Protein AF-A0A957R7S1-F1 (afdb_monomer)

Structure (mmCIF, N/CA/C/O backbone):
data_AF-A0A957R7S1-F1
#
_entry.id   AF-A0A957R7S1-F1
#
loop_
_atom_site.group_PDB
_atom_site.id
_atom_site.type_symbol
_atom_site.label_atom_id
_atom_site.label_alt_id
_atom_site.label_comp_id
_atom_site.label_asym_id
_atom_site.label_entity_id
_atom_site.label_seq_id
_atom_site.pdbx_PDB_ins_code
_atom_site.Cartn_x
_atom_site.Cartn_y
_atom_site.Cartn_z
_atom_site.occupancy
_atom_site.B_iso_or_equiv
_atom_site.auth_seq_id
_atom_site.auth_comp_id
_atom_site.auth_asym_id
_atom_site.auth_atom_id
_atom_site.pdbx_PDB_model_num
ATOM 1 N N . PRO A 1 1 ? -4.351 -18.633 5.844 1.00 66.62 1 PRO A N 1
ATOM 2 C CA . PRO A 1 1 ? -2.984 -18.057 5.778 1.00 66.62 1 PRO A CA 1
ATOM 3 C C . PRO A 1 1 ? -2.853 -17.028 6.904 1.00 66.62 1 PRO A C 1
ATOM 5 O O . PRO A 1 1 ? -3.887 -16.495 7.300 1.00 66.62 1 PRO A O 1
ATOM 8 N N . SER A 1 2 ? -1.654 -16.793 7.442 1.00 81.12 2 SER A N 1
ATOM 9 C CA . SER A 1 2 ? -1.425 -15.632 8.314 1.00 81.12 2 SER A CA 1
ATOM 10 C C . SER A 1 2 ? -1.449 -14.343 7.492 1.00 81.12 2 SER A C 1
ATOM 12 O O . SER A 1 2 ? -1.276 -14.388 6.272 1.00 81.12 2 SER A O 1
ATOM 14 N N . ASP A 1 3 ? -1.621 -13.207 8.161 1.00 82.56 3 ASP A N 1
ATOM 15 C CA . ASP A 1 3 ? -1.604 -11.890 7.519 1.00 82.56 3 ASP A CA 1
ATOM 16 C C . ASP A 1 3 ? -0.259 -11.638 6.815 1.00 82.56 3 ASP A C 1
ATOM 18 O O . ASP A 1 3 ? -0.230 -11.310 5.636 1.00 82.56 3 ASP A O 1
ATOM 22 N N . GLU A 1 4 ? 0.858 -11.979 7.462 1.00 82.38 4 GLU A N 1
ATOM 23 C CA . GLU A 1 4 ? 2.203 -11.903 6.867 1.00 82.38 4 GLU A CA 1
ATOM 24 C C . GLU A 1 4 ? 2.367 -12.782 5.611 1.00 82.38 4 GLU A C 1
ATOM 26 O O . GLU A 1 4 ? 3.054 -12.410 4.658 1.00 82.38 4 GLU A O 1
ATOM 31 N N . ALA A 1 5 ? 1.705 -13.944 5.561 1.00 88.00 5 ALA A N 1
ATOM 32 C CA . ALA A 1 5 ? 1.719 -14.781 4.363 1.00 88.00 5 ALA A CA 1
ATOM 33 C C . ALA A 1 5 ? 0.927 -14.141 3.209 1.00 88.00 5 ALA A C 1
ATOM 35 O O . ALA A 1 5 ? 1.260 -14.359 2.043 1.00 88.00 5 ALA A O 1
ATOM 36 N N . LEU A 1 6 ? -0.113 -13.362 3.518 1.00 93.62 6 LEU A N 1
ATOM 37 C CA . LEU A 1 6 ? -0.864 -12.594 2.527 1.00 93.62 6 LEU A CA 1
ATOM 38 C C . LEU A 1 6 ? -0.066 -11.370 2.054 1.00 93.62 6 LEU A C 1
ATOM 40 O O . LEU A 1 6 ? -0.040 -11.124 0.848 1.00 93.62 6 LEU A O 1
ATOM 44 N N . ASP A 1 7 ? 0.661 -10.693 2.950 1.00 92.81 7 ASP A N 1
ATOM 45 C CA . ASP A 1 7 ? 1.589 -9.607 2.600 1.00 92.81 7 ASP A CA 1
ATOM 46 C C . ASP A 1 7 ? 2.630 -10.083 1.574 1.00 92.81 7 ASP A C 1
ATOM 48 O O . ASP A 1 7 ? 2.781 -9.508 0.490 1.00 92.81 7 ASP A O 1
ATOM 52 N N . ALA A 1 8 ? 3.311 -11.193 1.880 1.00 93.81 8 ALA A N 1
ATOM 53 C CA . ALA A 1 8 ? 4.324 -11.784 1.008 1.00 93.81 8 ALA A CA 1
ATOM 54 C C . ALA A 1 8 ? 3.744 -12.258 -0.338 1.00 93.81 8 ALA A C 1
ATOM 56 O O . ALA A 1 8 ? 4.397 -12.154 -1.383 1.00 93.81 8 ALA A O 1
ATOM 57 N N . ALA A 1 9 ? 2.509 -12.762 -0.336 1.00 97.75 9 ALA A N 1
ATOM 58 C CA . ALA A 1 9 ? 1.826 -13.174 -1.555 1.00 97.75 9 ALA A CA 1
ATOM 59 C C . ALA A 1 9 ? 1.469 -11.972 -2.445 1.00 97.75 9 ALA A C 1
ATOM 61 O O . ALA A 1 9 ? 1.713 -12.032 -3.648 1.00 97.75 9 ALA A O 1
ATOM 62 N N . VAL A 1 10 ? 0.972 -10.861 -1.892 1.00 98.50 10 VAL A N 1
ATOM 63 C CA . VAL A 1 10 ? 0.737 -9.622 -2.660 1.00 98.50 10 VAL A CA 1
ATOM 64 C C . VAL A 1 10 ? 2.047 -9.086 -3.241 1.00 98.50 10 VAL A C 1
ATOM 66 O O . VAL A 1 10 ? 2.094 -8.791 -4.435 1.00 98.50 10 VAL A O 1
ATOM 69 N N . LEU A 1 11 ? 3.124 -9.037 -2.444 1.00 98.31 11 LEU A N 1
ATOM 70 C CA . LEU A 1 11 ? 4.455 -8.630 -2.912 1.00 98.31 11 LEU A CA 1
ATOM 71 C C . LEU A 1 11 ? 4.887 -9.457 -4.138 1.00 98.31 11 LEU A C 1
ATOM 73 O O . LEU A 1 11 ? 5.311 -8.921 -5.165 1.00 98.31 11 LEU A O 1
ATOM 77 N N . THR A 1 12 ? 4.732 -10.778 -4.039 1.00 98.62 12 THR A N 1
ATOM 78 C CA . THR A 1 12 ? 5.060 -11.722 -5.114 1.00 98.62 12 THR A CA 1
ATOM 79 C C . THR A 1 12 ? 4.212 -11.457 -6.355 1.00 98.62 12 THR A C 1
ATOM 81 O O . THR A 1 12 ? 4.755 -11.314 -7.448 1.00 98.62 12 THR A O 1
ATOM 84 N N . ARG A 1 13 ? 2.891 -11.317 -6.201 1.00 98.69 13 ARG A N 1
ATOM 85 C CA . ARG A 1 13 ? 1.965 -11.134 -7.328 1.00 98.69 13 ARG A CA 1
ATOM 86 C C . ARG A 1 13 ? 2.159 -9.795 -8.034 1.00 98.69 13 ARG A C 1
ATOM 88 O O . ARG A 1 13 ? 2.096 -9.757 -9.260 1.00 98.69 13 ARG A O 1
ATOM 95 N N . ILE A 1 14 ? 2.458 -8.716 -7.309 1.00 98.81 14 ILE A N 1
ATOM 96 C CA . ILE A 1 14 ? 2.843 -7.431 -7.915 1.00 98.81 14 ILE A CA 1
ATOM 97 C C . ILE A 1 14 ? 4.111 -7.609 -8.759 1.00 98.81 14 ILE A C 1
ATOM 99 O O . ILE A 1 14 ? 4.142 -7.200 -9.920 1.00 98.81 14 ILE A O 1
ATOM 103 N N . ASN A 1 15 ? 5.137 -8.273 -8.223 1.00 98.81 15 ASN A N 1
ATOM 104 C CA . ASN A 1 15 ? 6.389 -8.492 -8.946 1.00 98.81 15 ASN A CA 1
ATOM 105 C C . ASN A 1 15 ? 6.252 -9.444 -10.146 1.00 98.81 15 ASN A C 1
ATOM 107 O O . ASN A 1 15 ? 6.914 -9.228 -11.159 1.00 98.81 15 ASN A O 1
ATOM 111 N N . GLU A 1 16 ? 5.357 -10.432 -10.099 1.00 98.69 16 GLU A N 1
ATOM 112 C CA . GLU A 1 16 ? 5.000 -11.246 -11.269 1.00 98.69 16 GLU A CA 1
ATOM 113 C C . GLU A 1 16 ? 4.383 -10.392 -12.384 1.00 98.69 16 GLU A C 1
ATOM 115 O O . GLU A 1 16 ? 4.776 -10.513 -13.544 1.00 98.69 16 GLU A O 1
ATOM 120 N N . GLN A 1 17 ? 3.461 -9.482 -12.046 1.00 98.62 17 GLN A N 1
ATOM 121 C CA . GLN A 1 17 ? 2.872 -8.565 -13.030 1.00 98.62 17 GLN A CA 1
ATOM 122 C C . GLN A 1 17 ? 3.922 -7.635 -13.637 1.00 98.62 17 GLN A C 1
ATOM 124 O O . GLN A 1 17 ? 3.914 -7.392 -14.844 1.00 98.62 17 GLN A O 1
ATOM 129 N N . ARG A 1 18 ? 4.869 -7.155 -12.829 1.00 98.69 18 ARG A N 1
ATOM 130 C CA . ARG A 1 18 ? 5.998 -6.353 -13.314 1.00 98.69 18 ARG A CA 1
ATOM 131 C C . ARG A 1 18 ? 6.895 -7.155 -14.257 1.00 98.69 18 ARG A C 1
ATOM 133 O O . ARG A 1 18 ? 7.217 -6.663 -15.337 1.00 98.69 18 ARG A O 1
ATOM 140 N N . ALA A 1 19 ? 7.207 -8.407 -13.924 1.00 98.75 19 ALA A N 1
ATOM 141 C CA . ALA A 1 19 ? 8.002 -9.292 -14.773 1.00 98.75 19 ALA A CA 1
ATOM 142 C C . ALA A 1 19 ? 7.327 -9.584 -16.126 1.00 98.75 19 ALA A C 1
ATOM 144 O O . ALA A 1 19 ? 7.992 -9.536 -17.161 1.00 98.75 19 ALA A O 1
ATOM 145 N N . LEU A 1 20 ? 6.004 -9.798 -16.148 1.00 98.44 20 LEU A N 1
ATOM 146 C CA . LEU A 1 20 ? 5.226 -9.947 -17.389 1.00 98.44 20 LEU A CA 1
ATOM 147 C C . LEU A 1 20 ? 5.309 -8.712 -18.302 1.00 98.44 20 LEU A C 1
ATOM 149 O O . LEU A 1 20 ? 5.138 -8.830 -19.513 1.00 98.44 20 LEU A O 1
ATOM 153 N N . ASN A 1 21 ? 5.606 -7.544 -17.730 1.00 98.31 21 ASN A N 1
ATOM 154 C CA . ASN A 1 21 ? 5.791 -6.279 -18.440 1.00 98.31 21 ASN A CA 1
ATOM 155 C C . ASN A 1 21 ? 7.274 -5.894 -18.608 1.00 98.31 21 ASN A C 1
ATOM 157 O O . ASN A 1 21 ? 7.570 -4.758 -18.970 1.00 98.31 21 ASN A O 1
ATOM 161 N N . MET A 1 22 ? 8.209 -6.823 -18.368 1.00 98.38 22 MET A N 1
ATOM 162 C CA . MET A 1 22 ? 9.661 -6.600 -18.467 1.00 98.38 22 MET A CA 1
ATOM 163 C C . MET A 1 22 ? 10.183 -5.478 -17.551 1.00 98.38 22 MET A C 1
ATOM 165 O O . MET A 1 22 ? 11.173 -4.816 -17.865 1.00 98.38 22 MET A O 1
ATOM 169 N N . LEU A 1 23 ? 9.524 -5.258 -16.413 1.00 98.50 23 LEU A N 1
ATOM 170 C CA . LEU A 1 23 ? 9.922 -4.276 -15.409 1.00 98.50 23 LEU A CA 1
ATOM 171 C C . LEU A 1 23 ? 10.691 -4.944 -14.266 1.00 98.50 23 LEU A C 1
ATOM 173 O O . LEU A 1 23 ? 10.402 -6.079 -13.883 1.00 98.50 23 LEU A O 1
ATOM 177 N N . ALA A 1 24 ? 11.649 -4.215 -13.690 1.00 97.88 24 ALA A N 1
ATOM 178 C CA . ALA A 1 24 ? 12.374 -4.661 -12.503 1.00 97.88 24 ALA A CA 1
ATOM 179 C C . ALA A 1 24 ? 11.413 -4.852 -11.313 1.00 97.88 24 ALA A C 1
ATOM 181 O O . ALA A 1 24 ? 10.485 -4.050 -11.156 1.00 97.88 24 ALA A O 1
ATOM 182 N N . PRO A 1 25 ? 11.614 -5.873 -10.464 1.00 98.31 25 PRO A N 1
ATOM 183 C CA . PRO A 1 25 ? 10.779 -6.070 -9.287 1.00 98.31 25 PRO A CA 1
ATOM 184 C C . PRO A 1 25 ? 10.989 -4.937 -8.278 1.00 98.31 25 PRO A C 1
ATOM 186 O O . PRO A 1 25 ? 12.086 -4.393 -8.170 1.00 98.31 25 PRO A O 1
ATOM 189 N N . TYR A 1 26 ? 9.954 -4.626 -7.507 1.00 98.19 26 TYR A N 1
ATOM 190 C CA . TYR A 1 26 ? 10.103 -3.843 -6.288 1.00 98.19 26 TYR A CA 1
ATOM 191 C C . TYR A 1 26 ? 10.575 -4.769 -5.156 1.00 98.19 26 TYR A C 1
ATOM 193 O O . TYR A 1 26 ? 9.874 -5.741 -4.842 1.00 98.19 26 TYR A O 1
ATOM 201 N N . PRO A 1 27 ? 11.735 -4.521 -4.524 1.00 96.69 27 PRO A N 1
ATOM 202 C CA . PRO A 1 27 ? 12.060 -5.166 -3.267 1.00 96.69 27 PRO A CA 1
ATOM 203 C C . PRO A 1 27 ? 11.113 -4.664 -2.167 1.00 96.69 27 PRO A C 1
ATOM 205 O O . PRO A 1 27 ? 10.595 -3.544 -2.215 1.00 96.69 27 PRO A O 1
ATOM 208 N N . SER A 1 28 ? 10.889 -5.519 -1.170 1.00 93.56 28 SER A N 1
ATOM 209 C CA . SER A 1 28 ? 10.192 -5.115 0.050 1.00 93.56 28 SER A CA 1
ATOM 210 C C . SER A 1 28 ? 11.085 -4.179 0.856 1.00 93.56 28 SER A C 1
ATOM 212 O O . SER A 1 28 ? 12.247 -4.512 1.087 1.00 93.56 28 SER A O 1
ATOM 214 N N . GLN A 1 29 ? 10.528 -3.074 1.346 1.00 94.00 29 GLN A N 1
ATOM 215 C CA . GLN A 1 29 ? 11.236 -2.126 2.200 1.00 94.00 29 GLN A CA 1
ATOM 216 C C . GLN A 1 29 ? 10.550 -1.968 3.559 1.00 94.00 29 GLN A C 1
ATOM 218 O O . GLN A 1 29 ? 9.341 -1.743 3.643 1.00 94.00 29 GLN A O 1
ATOM 223 N N . ALA A 1 30 ? 11.322 -2.082 4.641 1.00 85.75 30 ALA A N 1
ATOM 224 C CA . ALA A 1 30 ? 10.790 -2.202 5.997 1.00 85.75 30 ALA A CA 1
ATOM 225 C C . ALA A 1 30 ? 10.029 -0.948 6.452 1.00 85.75 30 ALA A C 1
ATOM 227 O O . ALA A 1 30 ? 8.947 -1.069 7.027 1.00 85.75 30 ALA A O 1
ATOM 228 N N . GLN A 1 31 ? 10.544 0.250 6.160 1.00 87.06 31 GLN A N 1
ATOM 229 C CA . GLN A 1 31 ? 9.847 1.499 6.482 1.00 87.06 31 GLN A CA 1
ATOM 230 C C . GLN A 1 31 ? 8.525 1.640 5.710 1.00 87.06 31 GLN A C 1
ATOM 232 O O . GLN A 1 31 ? 7.513 2.061 6.269 1.00 87.06 31 GLN A O 1
ATOM 237 N N . LEU A 1 32 ? 8.488 1.221 4.441 1.00 94.88 32 LEU A N 1
ATOM 238 C CA . LEU A 1 32 ? 7.255 1.239 3.649 1.00 94.88 32 LEU A CA 1
ATOM 239 C C . LEU A 1 32 ? 6.216 0.264 4.221 1.00 94.88 32 LEU A C 1
ATOM 241 O O . LEU A 1 32 ? 5.040 0.614 4.320 1.00 94.88 32 LEU A O 1
ATOM 245 N N . VAL A 1 33 ? 6.643 -0.923 4.675 1.00 90.75 33 VAL A N 1
ATOM 246 C CA . VAL A 1 33 ? 5.768 -1.883 5.374 1.00 90.75 33 VAL A CA 1
ATOM 247 C C . VAL A 1 33 ? 5.198 -1.267 6.654 1.00 90.75 33 VAL A C 1
ATOM 249 O O . VAL A 1 33 ? 4.008 -1.418 6.920 1.00 90.75 33 VAL A O 1
ATOM 252 N N . GLN A 1 34 ? 6.002 -0.537 7.432 1.00 86.38 34 GLN A N 1
ATOM 253 C CA . GLN A 1 34 ? 5.515 0.164 8.627 1.00 86.38 34 GLN A CA 1
ATOM 254 C C . GLN A 1 34 ? 4.445 1.210 8.282 1.00 86.38 34 GLN A C 1
ATOM 256 O O . GLN A 1 34 ? 3.389 1.229 8.915 1.00 86.38 34 GLN A O 1
ATOM 261 N N . ALA A 1 35 ? 4.666 2.015 7.239 1.00 91.62 35 ALA A N 1
ATOM 262 C CA . ALA A 1 35 ? 3.685 2.989 6.763 1.00 91.62 35 ALA A CA 1
ATOM 263 C C . ALA A 1 35 ? 2.380 2.322 6.281 1.00 91.62 35 ALA A C 1
ATOM 265 O O . ALA A 1 35 ? 1.287 2.787 6.611 1.00 91.62 35 ALA A O 1
ATOM 266 N N . ALA A 1 36 ? 2.482 1.204 5.552 1.00 97.38 36 ALA A N 1
ATOM 267 C CA . ALA A 1 36 ? 1.326 0.435 5.095 1.00 97.38 36 ALA A CA 1
ATOM 268 C C . ALA A 1 36 ? 0.537 -0.162 6.273 1.00 97.38 36 ALA A C 1
ATOM 270 O O . ALA A 1 36 ? -0.691 -0.067 6.303 1.00 97.38 36 ALA A O 1
ATOM 271 N N . ARG A 1 37 ? 1.237 -0.718 7.274 1.00 95.38 37 ARG A N 1
ATOM 272 C CA . ARG A 1 37 ? 0.631 -1.271 8.497 1.00 95.38 37 ARG A CA 1
ATOM 273 C C . ARG A 1 37 ? -0.095 -0.201 9.301 1.00 95.38 37 ARG A C 1
ATOM 275 O O . ARG A 1 37 ? -1.239 -0.416 9.685 1.00 95.38 37 ARG A O 1
ATOM 282 N N . ARG A 1 38 ? 0.527 0.964 9.506 1.00 93.81 38 ARG A N 1
ATOM 283 C CA . ARG A 1 38 ? -0.122 2.112 10.162 1.00 93.81 38 ARG A CA 1
ATOM 284 C C . ARG A 1 38 ? -1.464 2.421 9.500 1.00 93.81 38 ARG A C 1
ATOM 286 O O . ARG A 1 38 ? -2.458 2.575 10.196 1.00 93.81 38 ARG A O 1
ATOM 293 N N . HIS A 1 39 ? -1.503 2.458 8.168 1.00 97.62 39 HIS A N 1
ATOM 294 C CA . HIS A 1 39 ? -2.724 2.803 7.439 1.00 97.62 39 HIS A CA 1
ATOM 295 C C . HIS A 1 39 ? -3.781 1.697 7.427 1.00 97.62 39 HIS A C 1
ATOM 297 O O . HIS A 1 39 ? -4.967 1.977 7.551 1.00 97.62 39 HIS A O 1
ATOM 303 N N . VAL A 1 40 ? -3.375 0.430 7.294 1.00 95.69 40 VAL A N 1
ATOM 304 C CA . VAL A 1 40 ? -4.335 -0.684 7.292 1.00 95.69 40 VAL A CA 1
ATOM 305 C C . VAL A 1 40 ? -5.039 -0.815 8.651 1.00 95.69 40 VAL A C 1
ATOM 307 O O . VAL A 1 40 ? -6.240 -1.075 8.693 1.00 95.69 40 VAL A O 1
ATOM 310 N N . HIS A 1 41 ? -4.312 -0.570 9.749 1.00 94.94 41 HIS A N 1
ATOM 311 C CA . HIS A 1 41 ? -4.881 -0.503 11.095 1.00 94.94 41 HIS A CA 1
ATOM 312 C C . HIS A 1 41 ? -5.794 0.710 11.263 1.00 94.94 41 HIS A C 1
ATOM 314 O O . HIS A 1 41 ? -6.910 0.547 11.738 1.00 94.94 41 HIS A O 1
ATOM 320 N N . ASP A 1 42 ? -5.370 1.893 10.811 1.00 93.75 42 ASP A N 1
ATOM 321 C CA . ASP A 1 42 ? -6.188 3.109 10.867 1.00 93.75 42 ASP A CA 1
ATOM 322 C C . ASP A 1 42 ? -7.538 2.939 10.149 1.00 93.75 42 ASP A C 1
ATOM 324 O O . ASP A 1 42 ? -8.591 3.231 10.717 1.00 93.75 42 ASP A O 1
ATOM 328 N N . MET A 1 43 ? -7.525 2.385 8.933 1.00 97.62 43 MET A N 1
ATOM 329 C CA . MET A 1 43 ? -8.745 2.094 8.174 1.00 97.62 43 MET A CA 1
ATOM 330 C C . MET A 1 43 ? -9.661 1.092 8.889 1.00 97.62 43 MET A C 1
ATOM 332 O O . MET A 1 43 ? -10.883 1.258 8.879 1.00 97.62 43 MET A O 1
ATOM 336 N N . ALA A 1 44 ? -9.092 0.057 9.510 1.00 94.56 44 ALA A N 1
ATOM 337 C CA . ALA A 1 44 ? -9.860 -0.966 10.211 1.00 94.56 44 ALA A CA 1
ATOM 338 C C . ALA A 1 44 ? -10.436 -0.479 11.547 1.00 94.56 44 ALA A C 1
ATOM 340 O O . ALA A 1 44 ? -11.600 -0.752 11.837 1.00 94.56 44 ALA A O 1
ATOM 341 N N . ASP A 1 45 ? -9.650 0.256 12.335 1.00 92.44 45 ASP A N 1
ATOM 342 C CA . ASP A 1 45 ? -10.044 0.759 13.654 1.00 92.44 45 ASP A CA 1
ATOM 343 C C . ASP A 1 45 ? -11.113 1.858 13.548 1.00 92.44 45 ASP A C 1
ATOM 345 O O . ASP A 1 45 ? -11.970 1.978 14.424 1.00 92.44 45 ASP A O 1
ATOM 349 N N . ASN A 1 46 ? -11.098 2.629 12.455 1.00 93.81 46 ASN A N 1
ATOM 350 C CA . ASN A 1 46 ? -12.075 3.687 12.193 1.00 93.81 46 ASN A CA 1
ATOM 351 C C . ASN A 1 46 ? -13.224 3.260 11.260 1.00 93.81 46 ASN A C 1
ATOM 353 O O . ASN A 1 46 ? -14.109 4.068 10.989 1.00 93.81 46 ASN A O 1
ATOM 357 N N . ASP A 1 47 ? -13.221 2.016 10.771 1.00 96.00 47 ASP A N 1
ATOM 358 C CA . ASP A 1 47 ? -14.191 1.474 9.808 1.00 96.00 47 ASP A CA 1
ATOM 359 C C . ASP A 1 47 ? -14.379 2.350 8.549 1.00 96.00 47 ASP A C 1
ATOM 361 O O . ASP A 1 47 ? -15.491 2.697 8.146 1.00 96.00 47 ASP A O 1
ATOM 365 N N . VAL A 1 48 ? -13.265 2.727 7.912 1.00 96.25 48 VAL A N 1
ATOM 366 C CA . VAL A 1 48 ? -13.237 3.580 6.711 1.00 96.25 48 VAL A CA 1
ATOM 367 C C . VAL A 1 48 ? -12.408 2.966 5.582 1.00 96.25 48 VAL A C 1
ATOM 369 O O . VAL A 1 48 ? -11.494 2.183 5.815 1.00 96.25 48 VAL A O 1
ATOM 372 N N . PHE A 1 49 ? -12.689 3.366 4.339 1.00 97.56 49 PHE A N 1
ATOM 373 C CA . PHE A 1 49 ? -11.877 3.036 3.163 1.00 97.56 49 PHE A CA 1
ATOM 374 C C . PHE A 1 49 ? -11.462 4.324 2.438 1.00 97.56 49 PHE A C 1
ATOM 376 O O . PHE A 1 49 ? -12.248 4.916 1.696 1.00 97.56 49 PHE A O 1
ATOM 383 N N . THR A 1 50 ? -10.244 4.799 2.704 1.00 98.00 50 THR A N 1
ATOM 384 C CA . THR A 1 50 ? -9.728 6.090 2.216 1.00 98.00 50 THR A CA 1
ATOM 385 C C . THR A 1 50 ? -8.198 6.113 2.224 1.00 98.00 50 THR A C 1
ATOM 387 O O . THR A 1 50 ? -7.566 5.420 3.014 1.00 98.00 50 THR A O 1
ATOM 390 N N . HIS A 1 51 ? -7.585 6.920 1.355 1.00 98.19 51 HIS A N 1
ATOM 391 C CA . HIS A 1 51 ? -6.133 7.159 1.350 1.00 98.19 51 HIS A CA 1
ATOM 392 C C . HIS A 1 51 ? -5.668 8.111 2.467 1.00 98.19 51 HIS A C 1
ATOM 394 O O . HIS A 1 51 ? -4.498 8.108 2.864 1.00 98.19 51 HIS A O 1
ATOM 400 N N . THR A 1 52 ? -6.579 8.947 2.967 1.00 98.19 52 THR A N 1
ATOM 401 C CA . THR A 1 52 ? -6.316 9.894 4.056 1.00 98.19 52 THR A CA 1
ATOM 402 C C . THR A 1 52 ? -6.562 9.206 5.391 1.00 98.19 52 THR A C 1
ATOM 404 O O . THR A 1 52 ? -7.655 8.685 5.595 1.00 98.19 52 THR A O 1
ATOM 407 N N . GLY A 1 53 ? -5.569 9.210 6.281 1.00 93.75 53 GLY A N 1
ATOM 408 C CA . GLY A 1 53 ? -5.720 8.650 7.624 1.00 93.75 53 GLY A CA 1
ATOM 409 C C . GLY A 1 53 ? -6.738 9.429 8.458 1.00 93.75 53 GLY A C 1
ATOM 410 O O . GLY A 1 53 ? -7.039 10.589 8.153 1.00 93.75 53 GLY A O 1
ATOM 411 N N . SER A 1 54 ? -7.259 8.829 9.528 1.00 92.00 54 SER A N 1
ATOM 412 C CA . SER A 1 54 ? -8.242 9.477 10.410 1.00 92.00 54 SER A CA 1
ATOM 413 C C . SER A 1 54 ? -7.693 10.729 11.109 1.00 92.00 54 SER A C 1
ATOM 415 O O . SER A 1 54 ? -8.453 11.590 11.546 1.00 92.00 54 SER A O 1
ATOM 417 N N . ASP A 1 55 ? -6.368 10.839 11.198 1.00 88.12 55 ASP A N 1
ATOM 418 C CA . ASP A 1 55 ? -5.605 11.993 11.682 1.00 88.12 55 ASP A CA 1
ATOM 419 C C . ASP A 1 55 ? -5.306 13.047 10.595 1.00 88.12 55 ASP A C 1
ATOM 421 O O . ASP A 1 55 ? -4.640 14.047 10.860 1.00 88.12 55 ASP A O 1
ATOM 425 N N . GLY A 1 56 ? -5.785 12.840 9.365 1.00 94.12 56 GLY A N 1
ATOM 426 C CA . GLY A 1 56 ? -5.513 13.696 8.210 1.00 94.12 56 GLY A CA 1
ATOM 427 C C . GLY A 1 56 ? -4.207 13.379 7.476 1.00 94.12 56 GLY A C 1
ATOM 428 O O . GLY A 1 56 ? -3.888 14.066 6.503 1.00 94.12 56 GLY A O 1
ATOM 429 N N . SER A 1 57 ? -3.457 12.354 7.897 1.00 90.06 57 SER A N 1
ATOM 430 C CA . SER A 1 57 ? -2.193 11.974 7.259 1.00 90.06 57 SER A CA 1
ATOM 431 C C . SER A 1 57 ? -2.382 11.492 5.817 1.00 90.06 57 SER A C 1
ATOM 433 O O . SER A 1 57 ? -3.320 10.772 5.466 1.00 90.06 57 SER A O 1
ATOM 435 N N . THR A 1 58 ? -1.441 11.865 4.960 1.00 96.94 58 THR A N 1
ATOM 436 C CA . THR A 1 58 ? -1.266 11.334 3.603 1.00 96.94 58 THR A CA 1
ATOM 437 C C . THR A 1 58 ? -0.305 10.144 3.611 1.00 96.94 58 THR A C 1
ATOM 439 O O . THR A 1 58 ? 0.497 9.993 4.533 1.00 96.94 58 THR A O 1
ATOM 442 N N . ALA A 1 59 ? -0.307 9.330 2.551 1.00 96.31 59 ALA A N 1
ATOM 443 C CA . ALA A 1 59 ? 0.664 8.241 2.398 1.00 96.31 59 ALA A CA 1
ATOM 444 C C . ALA A 1 59 ? 2.122 8.732 2.489 1.00 96.31 59 ALA A C 1
ATOM 446 O O . ALA A 1 59 ? 2.940 8.109 3.158 1.00 96.31 59 ALA A O 1
ATOM 447 N N . ALA A 1 60 ? 2.434 9.885 1.885 1.00 93.75 60 ALA A N 1
ATOM 448 C CA . ALA A 1 60 ? 3.764 10.488 1.950 1.00 93.75 60 ALA A CA 1
ATOM 449 C C . ALA A 1 60 ? 4.173 10.854 3.386 1.00 93.75 60 ALA A C 1
ATOM 451 O O . ALA A 1 60 ? 5.306 10.593 3.779 1.00 93.75 60 ALA A O 1
ATOM 452 N N . GLN A 1 61 ? 3.248 11.406 4.181 1.00 87.56 61 GLN A N 1
ATOM 453 C CA . GLN A 1 61 ? 3.498 11.691 5.597 1.00 87.56 61 GLN A CA 1
ATOM 454 C C . GLN A 1 61 ? 3.730 10.403 6.383 1.00 87.56 61 GLN A C 1
ATOM 456 O O . GLN A 1 61 ? 4.725 10.316 7.088 1.00 87.56 61 GLN A O 1
ATOM 461 N N . ARG A 1 62 ? 2.904 9.365 6.191 1.00 94.75 62 ARG A N 1
ATOM 462 C CA . ARG A 1 62 ? 3.102 8.066 6.860 1.00 94.75 62 ARG A CA 1
ATOM 463 C C . ARG A 1 62 ? 4.435 7.404 6.495 1.00 94.75 62 ARG A C 1
ATOM 465 O O . ARG A 1 62 ? 5.053 6.776 7.346 1.00 94.75 62 ARG A O 1
ATOM 472 N N . ILE A 1 63 ? 4.885 7.543 5.247 1.00 91.94 63 ILE A N 1
ATOM 473 C CA . ILE A 1 63 ? 6.197 7.060 4.785 1.00 91.94 63 ILE A CA 1
ATOM 474 C C . ILE A 1 63 ? 7.336 7.852 5.446 1.00 91.94 63 ILE A C 1
ATOM 476 O O . ILE A 1 63 ? 8.287 7.248 5.938 1.00 91.94 63 ILE A O 1
ATOM 480 N N . ALA A 1 64 ? 7.225 9.180 5.519 1.00 84.69 64 ALA A N 1
ATOM 481 C CA . ALA A 1 64 ? 8.211 10.024 6.194 1.00 84.69 64 ALA A CA 1
ATOM 482 C C . ALA A 1 64 ? 8.264 9.760 7.711 1.00 84.69 64 ALA A C 1
ATOM 484 O O . ALA A 1 64 ? 9.347 9.663 8.278 1.00 84.69 64 ALA A O 1
ATOM 485 N N . GLU A 1 65 ? 7.111 9.570 8.357 1.00 81.44 65 GLU A N 1
ATOM 486 C CA . GLU A 1 65 ? 6.987 9.187 9.773 1.00 81.44 65 GLU A CA 1
ATOM 487 C C . GLU A 1 65 ? 7.592 7.809 10.063 1.00 81.44 65 GLU A C 1
ATOM 489 O O . GLU A 1 65 ? 8.075 7.568 11.165 1.00 81.44 65 GLU A O 1
ATOM 494 N N . ALA A 1 66 ? 7.608 6.915 9.070 1.00 80.56 66 ALA A N 1
ATOM 495 C CA . ALA A 1 66 ? 8.328 5.647 9.132 1.00 80.56 66 ALA A CA 1
ATOM 496 C C . ALA A 1 66 ? 9.838 5.801 8.873 1.00 80.56 66 ALA A C 1
ATOM 498 O O . ALA A 1 66 ? 10.536 4.801 8.719 1.00 80.56 66 ALA A O 1
ATOM 499 N N . CYS A 1 67 ? 10.351 7.033 8.841 1.00 82.69 67 CYS A N 1
ATOM 500 C CA . CYS A 1 67 ? 11.770 7.353 8.717 1.00 82.69 67 CYS A CA 1
ATOM 501 C C . CYS A 1 67 ? 12.333 6.955 7.338 1.00 82.69 67 CYS A C 1
ATOM 503 O O . CYS A 1 67 ? 13.451 6.449 7.220 1.00 82.69 67 CYS A O 1
ATOM 505 N N . TYR A 1 68 ? 11.531 7.166 6.283 1.00 80.31 68 TYR A N 1
ATOM 506 C CA . TYR A 1 68 ? 11.912 6.949 4.887 1.00 80.31 68 TYR A CA 1
ATOM 507 C C . TYR A 1 68 ? 11.841 8.248 4.077 1.00 80.31 68 TYR A C 1
ATOM 509 O O . TYR A 1 68 ? 10.778 8.850 3.915 1.00 80.31 68 TYR A O 1
ATOM 517 N N . GLU A 1 69 ? 12.976 8.648 3.505 1.00 86.12 69 GLU A N 1
AT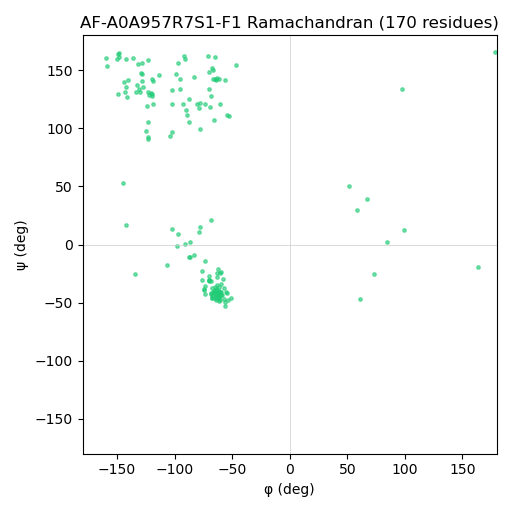OM 518 C CA . GLU A 1 69 ? 13.066 9.811 2.623 1.00 86.12 69 GLU A CA 1
ATOM 519 C C . GLU A 1 69 ? 12.773 9.434 1.169 1.00 86.12 69 GLU A C 1
ATOM 521 O O . GLU A 1 69 ? 13.598 8.852 0.459 1.00 86.12 69 GLU A O 1
ATOM 526 N N . ALA A 1 70 ? 11.585 9.807 0.703 1.00 89.31 70 ALA A N 1
ATOM 527 C CA . ALA A 1 70 ? 11.136 9.528 -0.651 1.00 89.31 70 ALA A CA 1
ATOM 528 C C . ALA A 1 70 ? 11.241 10.761 -1.560 1.00 89.31 70 ALA A C 1
ATOM 530 O O . ALA A 1 70 ? 10.734 11.829 -1.226 1.00 89.31 70 ALA A O 1
ATOM 531 N N . ALA A 1 71 ? 11.799 10.595 -2.761 1.00 92.81 71 ALA A N 1
ATOM 532 C CA . ALA A 1 71 ? 11.606 11.550 -3.856 1.00 92.81 71 ALA A CA 1
ATOM 533 C C . ALA A 1 71 ? 10.196 11.441 -4.451 1.00 92.81 71 ALA A C 1
ATOM 535 O O . ALA A 1 71 ? 9.611 12.441 -4.858 1.00 92.81 71 ALA A O 1
ATOM 536 N N . TRP A 1 72 ? 9.659 10.222 -4.509 1.00 94.50 72 TRP A N 1
ATOM 537 C CA . TRP A 1 72 ? 8.320 9.942 -5.016 1.00 94.50 72 TRP A CA 1
ATOM 538 C C . TRP A 1 72 ? 7.661 8.883 -4.153 1.00 94.50 72 TRP A C 1
ATOM 540 O O . TRP A 1 72 ? 8.319 7.928 -3.748 1.00 94.50 72 TRP A O 1
ATOM 550 N N . THR A 1 73 ? 6.362 9.031 -3.912 1.00 97.06 73 THR A N 1
ATOM 551 C CA . THR A 1 73 ? 5.554 8.032 -3.211 1.00 97.06 73 THR A CA 1
ATOM 552 C C . THR A 1 73 ? 4.271 7.754 -3.975 1.00 97.06 73 THR A C 1
ATOM 554 O O . THR A 1 73 ? 3.790 8.585 -4.749 1.00 97.06 73 THR A O 1
ATOM 557 N N . SER A 1 74 ? 3.715 6.568 -3.768 1.00 98.38 74 SER A N 1
ATOM 558 C CA . SER A 1 74 ? 2.365 6.224 -4.194 1.00 98.38 74 SER A CA 1
ATOM 559 C C . SER A 1 74 ? 1.757 5.229 -3.216 1.00 98.38 74 SER A C 1
ATOM 561 O O . SER A 1 74 ? 2.462 4.616 -2.414 1.00 98.38 74 SER A O 1
ATOM 563 N N . GLU A 1 75 ? 0.445 5.065 -3.281 1.00 98.75 75 GLU A N 1
ATOM 564 C CA . GLU A 1 75 ? -0.284 4.105 -2.469 1.00 98.75 75 GLU A CA 1
ATOM 565 C C . GLU A 1 75 ? -1.424 3.513 -3.290 1.00 98.75 75 GLU A C 1
ATOM 567 O O . GLU A 1 75 ? -2.111 4.228 -4.021 1.00 98.75 75 GLU A O 1
ATOM 572 N N . ILE A 1 76 ? -1.640 2.210 -3.143 1.00 98.81 76 ILE A N 1
ATOM 573 C CA . ILE A 1 76 ? -2.909 1.576 -3.499 1.00 98.81 76 ILE A CA 1
ATOM 574 C C . ILE A 1 76 ? -3.489 0.948 -2.239 1.00 98.81 76 ILE A C 1
ATOM 576 O O . ILE A 1 76 ? -2.764 0.392 -1.412 1.00 98.81 76 ILE A O 1
ATOM 580 N N . ILE A 1 77 ? -4.806 1.032 -2.106 1.00 98.69 77 ILE A N 1
ATOM 581 C CA . ILE A 1 77 ? -5.551 0.395 -1.024 1.00 98.69 77 ILE A CA 1
ATOM 582 C C . ILE A 1 77 ? -6.608 -0.533 -1.612 1.00 98.69 77 ILE A C 1
ATOM 584 O O . ILE A 1 77 ? -7.002 -0.407 -2.774 1.00 98.69 77 ILE A O 1
ATOM 588 N N . GLY A 1 78 ? -7.056 -1.493 -0.820 1.00 97.81 78 GLY A N 1
ATOM 589 C CA . GLY A 1 78 ? -8.090 -2.441 -1.203 1.00 97.81 78 GLY A CA 1
ATOM 590 C C . GLY A 1 78 ? -8.897 -2.889 0.003 1.00 97.81 78 GLY A C 1
ATOM 591 O O . GLY A 1 78 ? -8.441 -2.781 1.142 1.00 97.81 78 GLY A O 1
ATOM 592 N N . TRP A 1 79 ? -10.101 -3.398 -0.246 1.00 96.06 79 TRP A N 1
ATOM 593 C CA . TRP A 1 79 ? -10.994 -3.855 0.811 1.00 96.06 79 TRP A CA 1
ATOM 594 C C . TRP A 1 79 ? -11.872 -5.029 0.376 1.00 96.06 79 TRP A C 1
ATOM 596 O O . TRP A 1 79 ? -12.045 -5.266 -0.818 1.00 96.06 79 TRP A O 1
ATOM 606 N N . GLY A 1 80 ? -12.436 -5.770 1.333 1.00 95.19 80 GLY A N 1
ATOM 607 C CA . GLY A 1 80 ? -13.497 -6.766 1.112 1.00 95.19 80 GLY A CA 1
ATOM 608 C C . GLY A 1 80 ? -13.072 -8.074 0.445 1.00 95.19 80 GLY A C 1
ATOM 609 O O . GLY A 1 80 ? -13.704 -9.107 0.664 1.00 95.19 80 GLY A O 1
ATOM 610 N N . PHE A 1 81 ? -11.991 -8.074 -0.334 1.00 95.88 81 PHE A N 1
ATOM 611 C CA . PHE A 1 81 ? -11.499 -9.268 -1.009 1.00 95.88 81 PHE A CA 1
ATOM 612 C C . PHE A 1 81 ? -10.743 -10.183 -0.031 1.00 95.88 81 PHE A C 1
ATOM 614 O O . PHE A 1 81 ? -9.745 -9.752 0.547 1.00 95.88 81 PHE A O 1
ATOM 621 N N . PRO A 1 82 ? -11.170 -11.451 0.145 1.00 92.38 82 PRO A N 1
ATOM 622 C CA . PRO A 1 82 ? -10.562 -12.373 1.107 1.00 92.38 82 PRO A CA 1
ATOM 623 C C . PRO A 1 82 ? -9.306 -13.076 0.575 1.00 92.38 82 PRO A C 1
ATOM 625 O O . PRO A 1 82 ? -8.641 -13.798 1.318 1.00 92.38 82 PRO A O 1
ATOM 628 N N . THR A 1 83 ? -9.001 -12.931 -0.718 1.00 96.38 83 THR A N 1
ATOM 629 C CA . THR A 1 83 ? -7.868 -13.595 -1.370 1.00 96.38 83 THR A CA 1
ATOM 630 C C . THR A 1 83 ? -7.021 -12.603 -2.149 1.00 96.38 83 THR A C 1
ATOM 632 O O . THR A 1 83 ? -7.531 -11.648 -2.738 1.00 96.38 83 THR A O 1
ATOM 635 N N . VAL A 1 84 ? -5.716 -12.883 -2.205 1.00 97.50 84 VAL A N 1
ATOM 636 C CA . VAL A 1 84 ? -4.755 -12.086 -2.976 1.00 97.50 84 VAL A CA 1
ATOM 637 C C . VAL A 1 84 ? -5.119 -12.062 -4.456 1.00 97.50 84 VAL A C 1
ATOM 639 O O . VAL A 1 84 ? -5.059 -11.005 -5.064 1.00 97.50 84 VAL A O 1
ATOM 642 N N . ASP A 1 85 ? -5.545 -13.182 -5.043 1.00 97.62 85 ASP A N 1
ATOM 643 C CA . ASP A 1 85 ? -5.898 -13.210 -6.467 1.00 97.62 85 ASP A CA 1
ATOM 644 C C . ASP A 1 85 ? -7.111 -12.339 -6.796 1.00 97.62 85 ASP A C 1
ATOM 646 O O . ASP A 1 85 ? -7.097 -11.640 -7.808 1.00 97.62 85 ASP A O 1
ATOM 650 N N . ALA A 1 86 ? -8.135 -12.330 -5.936 1.00 98.00 86 ALA A N 1
ATOM 651 C CA . ALA A 1 86 ? -9.284 -11.453 -6.133 1.00 98.00 86 ALA A CA 1
ATOM 652 C C . ALA A 1 86 ? -8.885 -9.978 -5.977 1.00 98.00 86 ALA A C 1
ATOM 654 O O . ALA A 1 86 ? -9.290 -9.142 -6.784 1.00 98.00 86 ALA A O 1
ATOM 655 N N . MET A 1 87 ? -8.034 -9.676 -4.989 1.00 98.31 87 MET A N 1
ATOM 656 C CA . MET A 1 87 ? -7.541 -8.319 -4.768 1.00 98.31 87 MET A CA 1
ATOM 657 C C . MET A 1 87 ? -6.673 -7.825 -5.935 1.00 98.31 87 MET A C 1
ATOM 659 O O . MET A 1 87 ? -6.881 -6.731 -6.456 1.00 98.31 87 MET A O 1
ATOM 663 N N . MET A 1 88 ? -5.746 -8.661 -6.406 1.00 98.56 88 MET A N 1
ATOM 664 C CA . MET A 1 88 ? -4.905 -8.378 -7.568 1.00 98.56 88 MET A CA 1
ATOM 665 C C . MET A 1 88 ? -5.733 -8.202 -8.836 1.00 98.56 88 MET A C 1
ATOM 667 O O . MET A 1 88 ? -5.452 -7.285 -9.598 1.00 98.56 88 MET A O 1
ATOM 671 N N . GLY A 1 89 ? -6.758 -9.031 -9.057 1.00 98.38 89 GLY A N 1
ATOM 672 C CA . GLY A 1 89 ? -7.687 -8.857 -10.175 1.00 98.38 89 GLY A CA 1
ATOM 673 C C . GLY A 1 89 ? -8.335 -7.473 -10.154 1.00 98.38 89 GLY A C 1
ATOM 674 O O . GLY A 1 89 ? -8.246 -6.739 -11.131 1.00 9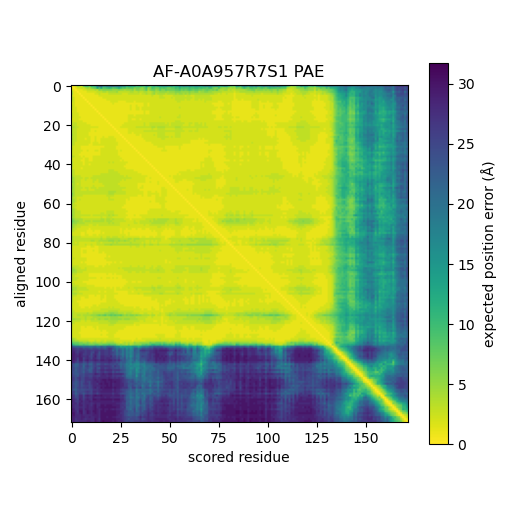8.38 89 GLY A O 1
ATOM 675 N N . TRP A 1 90 ? -8.875 -7.062 -9.006 1.00 98.44 90 TRP A N 1
ATOM 676 C CA . TRP A 1 90 ? -9.507 -5.750 -8.861 1.00 98.44 90 TRP A CA 1
ATOM 677 C C . TRP A 1 90 ? -8.531 -4.573 -9.029 1.00 98.44 90 TRP A C 1
ATOM 679 O O . TRP A 1 90 ? -8.861 -3.592 -9.697 1.00 98.44 90 TRP A O 1
ATOM 689 N N . TRP A 1 91 ? -7.318 -4.652 -8.468 1.00 98.56 91 TRP A N 1
ATOM 690 C CA . TRP A 1 91 ? -6.298 -3.623 -8.700 1.00 98.56 91 TRP A CA 1
ATOM 691 C C . TRP A 1 91 ? -5.877 -3.570 -10.167 1.00 98.56 91 TRP A C 1
ATOM 693 O O . TRP A 1 91 ? -5.733 -2.487 -10.723 1.00 98.56 91 TRP A O 1
ATOM 703 N N . LEU A 1 92 ? -5.702 -4.713 -10.826 1.00 98.50 92 LEU A N 1
ATOM 704 C CA . LEU A 1 92 ? -5.320 -4.732 -12.232 1.00 98.50 92 LEU A CA 1
ATOM 705 C C . LEU A 1 92 ? -6.460 -4.255 -13.133 1.00 98.50 92 LEU A C 1
ATOM 707 O O . LEU A 1 92 ? -6.177 -3.637 -14.150 1.00 98.50 92 LEU A O 1
ATOM 711 N N . ASP A 1 93 ? -7.724 -4.471 -12.794 1.00 98.31 93 ASP A N 1
ATOM 712 C CA . ASP A 1 93 ? -8.856 -3.991 -13.599 1.00 98.31 93 ASP A CA 1
ATOM 713 C C . ASP A 1 93 ? -9.080 -2.469 -13.495 1.00 98.31 93 ASP A C 1
ATOM 715 O O . ASP A 1 93 ? -9.773 -1.887 -14.329 1.00 98.31 93 ASP A O 1
ATOM 719 N N . SER A 1 94 ? -8.465 -1.802 -12.514 1.00 98.06 94 SER A N 1
ATOM 720 C CA . SER A 1 94 ? -8.468 -0.342 -12.386 1.00 98.06 94 SER A CA 1
ATOM 721 C C . SER A 1 94 ? -7.251 0.279 -13.071 1.00 98.06 94 SER A C 1
ATOM 723 O O . SER A 1 94 ? -6.112 0.028 -12.672 1.00 98.06 94 SER A O 1
ATOM 725 N N . ASP A 1 95 ? -7.480 1.165 -14.044 1.00 97.75 95 ASP A N 1
ATOM 726 C CA . ASP A 1 95 ? -6.405 1.866 -14.759 1.00 97.75 95 ASP A CA 1
ATOM 727 C C . ASP A 1 95 ? -5.453 2.600 -13.806 1.00 97.75 95 ASP A C 1
ATOM 729 O O . ASP A 1 95 ? -4.236 2.529 -13.974 1.00 97.75 95 ASP A O 1
ATOM 733 N N . THR A 1 96 ? -5.982 3.269 -12.777 1.00 97.06 96 THR A N 1
ATOM 734 C CA . THR A 1 96 ? -5.169 4.018 -11.809 1.00 97.06 96 THR A CA 1
ATOM 735 C C . THR A 1 96 ? -4.300 3.091 -10.958 1.00 97.06 96 THR A C 1
ATOM 737 O O . THR A 1 96 ? -3.104 3.335 -10.820 1.00 97.06 96 THR A O 1
ATOM 740 N N . HIS A 1 97 ? -4.854 1.996 -10.428 1.00 98.44 97 HIS A N 1
ATOM 741 C CA . HIS A 1 97 ? -4.078 1.050 -9.618 1.00 98.44 97 HIS A CA 1
ATOM 742 C C . HIS A 1 97 ? -3.050 0.290 -10.468 1.00 98.44 97 HIS A C 1
ATOM 744 O O . HIS A 1 97 ? -1.895 0.148 -10.060 1.00 98.44 97 HIS A O 1
ATOM 750 N N . ARG A 1 98 ? -3.431 -0.141 -11.680 1.00 98.62 98 ARG A N 1
ATOM 751 C CA . ARG A 1 98 ? -2.521 -0.787 -12.636 1.00 98.62 98 ARG A CA 1
ATOM 752 C C . ARG A 1 98 ? -1.352 0.128 -13.001 1.00 98.62 98 ARG A C 1
ATOM 754 O O . ARG A 1 98 ? -0.214 -0.337 -13.035 1.00 98.62 98 ARG A O 1
ATOM 761 N N . GLN A 1 99 ? -1.606 1.416 -13.244 1.00 98.38 99 GLN A N 1
ATOM 762 C CA . GLN A 1 99 ? -0.550 2.394 -13.521 1.00 98.38 99 GLN A CA 1
ATOM 763 C C . GLN A 1 99 ? 0.435 2.519 -12.355 1.00 98.38 99 GLN A C 1
ATOM 765 O O . GLN A 1 99 ? 1.637 2.562 -12.605 1.00 98.38 99 GLN A O 1
ATOM 770 N N . THR A 1 100 ? -0.036 2.509 -11.103 1.00 98.44 100 THR A N 1
ATOM 771 C CA . THR A 1 100 ? 0.851 2.501 -9.928 1.00 98.44 100 THR A CA 1
ATOM 772 C C . THR A 1 100 ? 1.698 1.228 -9.859 1.00 98.44 100 THR A C 1
ATOM 774 O O . THR A 1 100 ? 2.915 1.321 -9.721 1.00 98.44 100 THR A O 1
ATOM 777 N N . ILE A 1 101 ? 1.092 0.046 -10.032 1.00 98.75 101 ILE A N 1
ATOM 778 C CA . ILE A 1 101 ? 1.790 -1.258 -10.007 1.00 98.75 101 ILE A CA 1
ATOM 779 C C . ILE A 1 101 ? 2.918 -1.331 -11.054 1.00 98.75 101 ILE A C 1
ATOM 781 O O . ILE A 1 101 ? 3.982 -1.910 -10.805 1.00 98.75 101 ILE A O 1
ATOM 785 N N . LEU A 1 102 ? 2.697 -0.740 -12.230 1.00 98.62 102 LEU A N 1
ATOM 786 C CA . LEU A 1 102 ? 3.636 -0.749 -13.356 1.00 98.62 102 LEU A CA 1
ATOM 787 C C . LEU A 1 102 ? 4.498 0.521 -13.442 1.00 98.62 102 LEU A C 1
ATOM 789 O O . LEU A 1 102 ? 5.212 0.716 -14.426 1.00 98.62 102 LEU A O 1
ATOM 793 N N . ASN A 1 103 ? 4.463 1.391 -12.431 1.00 98.19 103 ASN A N 1
ATOM 794 C CA . ASN A 1 103 ? 5.166 2.666 -12.478 1.00 98.19 103 ASN A CA 1
ATOM 795 C C . ASN A 1 103 ? 6.692 2.458 -12.438 1.00 98.19 103 ASN A C 1
ATOM 797 O O . ASN A 1 103 ? 7.233 1.777 -11.566 1.00 98.19 103 ASN A O 1
ATOM 801 N N . VAL A 1 104 ? 7.415 3.050 -13.385 1.00 97.25 104 VAL A N 1
ATOM 802 C CA . VAL A 1 104 ? 8.883 2.937 -13.474 1.00 97.25 104 VAL A CA 1
ATOM 803 C C . VAL A 1 104 ? 9.629 3.986 -12.648 1.00 97.25 104 VAL A C 1
ATOM 805 O O . VAL A 1 104 ? 10.838 3.881 -12.483 1.00 97.25 104 VAL A O 1
ATOM 808 N N . SER A 1 105 ? 8.923 4.993 -12.132 1.00 96.12 105 SER A N 1
ATOM 809 C CA . SER A 1 105 ? 9.487 6.043 -11.276 1.00 96.12 105 SER A CA 1
ATOM 810 C C . SER A 1 105 ? 9.520 5.663 -9.795 1.00 96.12 105 SER A C 1
ATOM 812 O O . SER A 1 105 ? 10.115 6.390 -9.008 1.00 96.12 105 SER A O 1
ATOM 814 N N . LEU A 1 106 ? 8.857 4.568 -9.416 1.00 97.12 106 LEU A N 1
ATOM 815 C CA . LEU A 1 106 ? 8.918 3.961 -8.086 1.00 97.12 106 LEU A CA 1
ATOM 816 C C . LEU A 1 106 ? 9.933 2.816 -8.131 1.00 97.12 106 LEU A C 1
ATOM 818 O O . LEU A 1 106 ? 10.199 2.271 -9.204 1.00 97.12 106 LEU A O 1
ATOM 822 N N . GLU A 1 107 ? 10.503 2.457 -6.988 1.00 96.81 107 GLU A N 1
ATOM 823 C CA . GLU A 1 107 ? 11.623 1.512 -6.917 1.00 96.81 107 GLU A CA 1
ATOM 824 C C . GLU A 1 107 ? 11.441 0.463 -5.819 1.00 96.81 107 GLU A C 1
ATOM 826 O O . GLU A 1 107 ? 11.945 -0.640 -5.981 1.00 96.81 107 GLU A O 1
ATOM 831 N N . GLU A 1 108 ? 10.678 0.752 -4.763 1.00 97.81 108 GLU A N 1
ATOM 832 C CA . GLU A 1 108 ? 10.475 -0.115 -3.597 1.00 97.81 108 GLU A CA 1
ATOM 833 C C . GLU A 1 108 ? 8.996 -0.148 -3.184 1.00 97.81 108 GLU A C 1
ATOM 835 O O . GLU A 1 108 ? 8.228 0.758 -3.527 1.00 97.81 108 GLU A O 1
ATOM 840 N N . MET A 1 109 ? 8.589 -1.172 -2.425 1.00 98.56 109 MET A N 1
ATOM 841 C CA . MET A 1 109 ? 7.231 -1.249 -1.876 1.00 98.56 109 MET A CA 1
ATOM 842 C C . MET A 1 109 ? 7.165 -1.825 -0.461 1.00 98.56 109 MET A C 1
ATOM 844 O O . MET A 1 109 ? 8.060 -2.540 -0.015 1.00 98.56 109 MET A O 1
ATOM 848 N N . GLY A 1 110 ? 6.068 -1.544 0.232 1.00 97.94 110 GLY A N 1
ATOM 849 C CA . GLY A 1 110 ? 5.687 -2.168 1.489 1.00 97.94 110 GLY A CA 1
ATOM 850 C C . GLY A 1 110 ? 4.227 -2.585 1.451 1.00 97.94 110 GLY A C 1
ATOM 851 O O . GLY A 1 110 ? 3.383 -1.846 0.958 1.00 97.94 110 GLY A O 1
ATOM 852 N N . VAL A 1 111 ? 3.933 -3.778 1.956 1.00 98.50 111 VAL A N 1
ATOM 853 C CA . VAL A 1 111 ? 2.593 -4.372 1.930 1.00 98.50 111 VAL A CA 1
ATOM 854 C C . VAL A 1 111 ? 2.111 -4.595 3.357 1.00 98.50 111 VAL A C 1
ATOM 856 O O . VAL A 1 111 ? 2.893 -5.017 4.209 1.00 98.50 111 VAL A O 1
ATOM 859 N N . ALA A 1 112 ? 0.829 -4.333 3.597 1.00 96.44 112 ALA A N 1
ATOM 860 C CA . ALA A 1 112 ? 0.146 -4.731 4.814 1.00 96.44 112 ALA A CA 1
ATOM 861 C C . ALA A 1 112 ? -1.300 -5.148 4.532 1.00 96.44 112 ALA A C 1
ATOM 863 O O . ALA A 1 112 ? -2.065 -4.422 3.892 1.00 96.44 112 ALA A O 1
ATOM 864 N N . TYR A 1 113 ? -1.675 -6.296 5.071 1.00 96.81 113 TYR A N 1
ATOM 865 C CA . TYR A 1 113 ? -3.028 -6.807 5.139 1.00 96.81 113 TYR A CA 1
ATOM 866 C C . TYR A 1 113 ? -3.498 -6.868 6.590 1.00 96.81 113 TYR A C 1
ATOM 868 O O . TYR A 1 113 ? -2.727 -7.175 7.499 1.00 96.81 113 TYR A O 1
ATOM 876 N N . LEU A 1 114 ? -4.790 -6.623 6.791 1.00 93.62 114 LEU A N 1
ATOM 877 C CA . LEU A 1 114 ? -5.450 -6.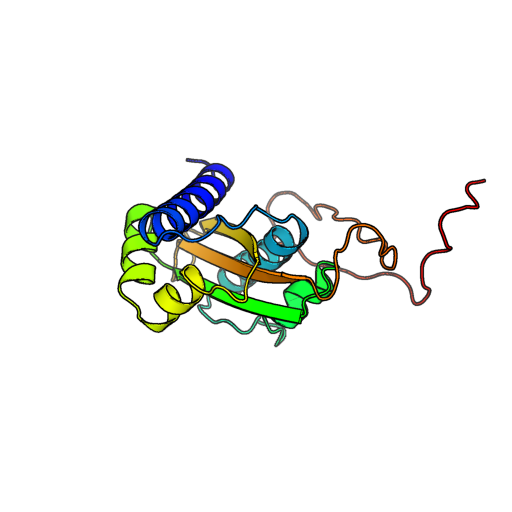828 8.070 1.00 93.62 114 LEU A CA 1
ATOM 878 C C . LEU A 1 114 ? -6.861 -7.365 7.856 1.00 93.62 114 LEU A C 1
ATOM 880 O O . LEU A 1 114 ? -7.628 -6.860 7.031 1.00 93.62 114 LEU A O 1
ATOM 884 N N . ARG A 1 115 ? -7.224 -8.373 8.650 1.00 94.81 115 ARG A N 1
ATOM 885 C CA . ARG A 1 115 ? -8.601 -8.856 8.748 1.00 94.81 115 ARG A CA 1
ATOM 886 C C . ARG A 1 115 ? -9.257 -8.344 10.024 1.00 94.81 115 ARG A C 1
ATOM 888 O O . ARG A 1 115 ? -8.825 -8.715 11.110 1.00 94.81 115 ARG A O 1
ATOM 895 N N . GLN A 1 116 ? -10.356 -7.611 9.882 1.00 94.50 116 GLN A N 1
ATOM 896 C CA . GLN A 1 116 ? -11.183 -7.133 10.988 1.00 94.50 116 GLN A CA 1
ATOM 897 C C . GLN A 1 116 ? -12.633 -7.613 10.806 1.00 94.50 116 GLN A C 1
ATOM 899 O O . GLN A 1 116 ? -13.418 -6.942 10.145 1.00 94.50 116 GLN A O 1
ATOM 904 N N . PRO A 1 117 ? -13.008 -8.791 11.345 1.00 92.69 117 PRO A N 1
ATOM 905 C CA . PRO A 1 117 ? -14.296 -9.435 11.056 1.00 92.69 117 PRO A CA 1
ATOM 906 C C . PRO A 1 117 ? -15.537 -8.602 11.380 1.00 92.69 117 PRO A C 1
ATOM 908 O O . PRO A 1 117 ? -16.560 -8.784 10.728 1.00 92.69 117 PRO A O 1
ATOM 911 N N . ASP A 1 118 ? -15.436 -7.721 12.373 1.00 93.31 118 ASP A N 1
ATOM 912 C CA . ASP A 1 118 ? -16.554 -6.917 12.867 1.00 93.31 118 ASP A CA 1
ATOM 913 C C . ASP A 1 118 ? -16.681 -5.554 12.159 1.00 93.31 118 ASP A C 1
ATOM 915 O O . ASP A 1 118 ? -17.579 -4.782 12.489 1.00 93.31 118 ASP A O 1
ATOM 919 N N . SER A 1 119 ? -15.804 -5.242 11.195 1.00 95.81 119 SER A N 1
ATOM 920 C CA . SER A 1 119 ? -15.884 -4.003 10.413 1.00 95.81 119 SER A CA 1
ATOM 921 C C . SER A 1 119 ? -16.719 -4.166 9.140 1.00 95.81 119 SER A C 1
ATOM 923 O O . SER A 1 119 ? -16.877 -5.273 8.610 1.00 95.81 119 SER A O 1
ATOM 925 N N . SER A 1 120 ? -17.194 -3.047 8.589 1.00 95.94 120 SER A N 1
ATOM 926 C CA . SER A 1 120 ? -17.991 -2.999 7.357 1.00 95.94 120 SER A CA 1
ATOM 927 C C . SER A 1 120 ? -17.250 -3.558 6.138 1.00 95.94 120 SER A C 1
ATOM 929 O O . SER A 1 120 ? -17.880 -4.006 5.178 1.00 95.94 120 SER A O 1
ATOM 931 N N . PHE A 1 121 ? -15.916 -3.547 6.165 1.00 95.81 121 PHE A N 1
ATOM 932 C CA . PHE A 1 121 ? -15.077 -3.941 5.035 1.00 95.81 121 PHE A CA 1
ATOM 933 C C . PHE A 1 121 ? -14.388 -5.300 5.211 1.00 95.81 121 PHE A C 1
ATOM 935 O O . PHE A 1 121 ? -13.977 -5.883 4.208 1.00 95.81 121 PHE A O 1
ATOM 942 N N . THR A 1 122 ? -14.297 -5.829 6.441 1.00 96.38 122 THR A N 1
ATOM 943 C CA . THR A 1 122 ? -13.746 -7.149 6.830 1.00 96.38 122 THR A CA 1
ATOM 944 C C . THR A 1 122 ? -12.264 -7.404 6.514 1.00 96.38 122 THR A C 1
ATOM 946 O O . THR A 1 122 ? -11.530 -7.929 7.350 1.00 96.38 122 THR A O 1
ATOM 949 N N . HIS A 1 123 ? -11.818 -7.087 5.306 1.00 97.25 123 HIS A N 1
ATOM 950 C CA . HIS A 1 123 ? -10.474 -7.275 4.782 1.00 97.25 123 HIS A CA 1
ATOM 951 C C . HIS A 1 123 ? -9.957 -5.919 4.325 1.00 97.25 123 HIS A C 1
ATOM 953 O O . HIS A 1 123 ? -10.660 -5.240 3.580 1.00 97.25 123 HIS A O 1
ATOM 959 N N . TYR A 1 124 ? -8.746 -5.554 4.726 1.00 97.94 124 TYR A N 1
ATOM 960 C CA . TYR A 1 124 ? -8.091 -4.308 4.343 1.00 97.94 124 TYR A CA 1
ATOM 961 C C . TYR A 1 124 ? -6.706 -4.610 3.797 1.00 97.94 124 TYR A C 1
ATOM 963 O O . TYR A 1 124 ? -5.992 -5.466 4.320 1.00 97.94 124 TYR A O 1
ATOM 971 N N . TRP A 1 125 ? -6.335 -3.887 2.749 1.00 98.50 125 TRP A N 1
ATOM 972 C CA . TRP A 1 125 ? -5.069 -4.031 2.053 1.00 98.50 125 TRP A CA 1
ATOM 973 C C . TRP A 1 125 ? -4.483 -2.644 1.828 1.00 98.50 125 TRP A C 1
ATOM 975 O O . TRP A 1 125 ? -5.170 -1.774 1.295 1.00 98.50 125 TRP A O 1
ATOM 985 N N . THR A 1 126 ? -3.214 -2.458 2.165 1.00 98.75 126 THR A N 1
ATOM 986 C CA . THR A 1 126 ? -2.451 -1.255 1.830 1.00 98.75 126 THR A CA 1
ATOM 987 C C . THR A 1 126 ? -1.133 -1.672 1.200 1.00 98.75 126 THR A C 1
ATOM 989 O O . THR A 1 126 ? -0.414 -2.507 1.751 1.00 98.75 126 THR A O 1
ATOM 992 N N . VAL A 1 127 ? -0.792 -1.066 0.065 1.00 98.81 127 VAL A N 1
ATOM 993 C CA . VAL A 1 127 ? 0.555 -1.135 -0.499 1.00 98.81 127 VAL A CA 1
ATOM 994 C C . VAL A 1 127 ? 1.075 0.277 -0.689 1.00 98.81 127 VAL A C 1
ATOM 996 O O . VAL A 1 127 ? 0.499 1.067 -1.437 1.00 98.81 127 VAL A O 1
ATOM 999 N N . THR A 1 128 ? 2.168 0.586 -0.008 1.00 98.75 128 THR A N 1
ATOM 1000 C CA . THR A 1 128 ? 2.923 1.823 -0.177 1.00 98.75 128 THR A CA 1
ATOM 1001 C C . THR A 1 128 ? 4.072 1.570 -1.140 1.00 98.75 128 THR A C 1
ATOM 1003 O O . THR A 1 128 ? 4.699 0.513 -1.129 1.00 98.75 128 THR A O 1
ATOM 1006 N N . PHE A 1 129 ? 4.359 2.549 -1.983 1.00 98.69 129 PHE A N 1
ATOM 1007 C CA . PHE A 1 129 ? 5.451 2.502 -2.943 1.00 98.69 129 PHE A CA 1
ATOM 1008 C C . PHE A 1 129 ? 6.285 3.756 -2.796 1.00 98.69 129 PHE A C 1
ATOM 1010 O O . PHE A 1 129 ? 5.740 4.836 -2.544 1.00 98.69 129 PHE A O 1
ATOM 1017 N N . ALA A 1 130 ? 7.586 3.640 -3.027 1.00 97.44 130 ALA A N 1
ATOM 1018 C CA . ALA A 1 130 ? 8.438 4.810 -3.046 1.00 97.44 130 ALA A CA 1
ATOM 1019 C C . ALA A 1 130 ? 9.630 4.671 -3.986 1.00 97.44 130 ALA A C 1
ATOM 1021 O O . ALA A 1 130 ? 9.992 3.583 -4.432 1.00 97.44 130 ALA A O 1
ATOM 1022 N N . LYS A 1 131 ? 10.230 5.820 -4.277 1.00 95.38 131 LYS A N 1
ATOM 1023 C CA . LYS A 1 131 ? 11.596 5.956 -4.765 1.00 95.38 131 LYS A CA 1
ATOM 1024 C C . LYS A 1 131 ? 12.372 6.792 -3.759 1.00 95.38 131 LYS A C 1
ATOM 1026 O O . LYS A 1 131 ? 11.920 7.888 -3.420 1.00 95.38 131 LYS A O 1
ATOM 1031 N N . ALA A 1 132 ? 13.530 6.307 -3.330 1.00 89.25 132 ALA A N 1
ATOM 1032 C CA . ALA A 1 132 ? 14.384 7.008 -2.379 1.00 89.25 132 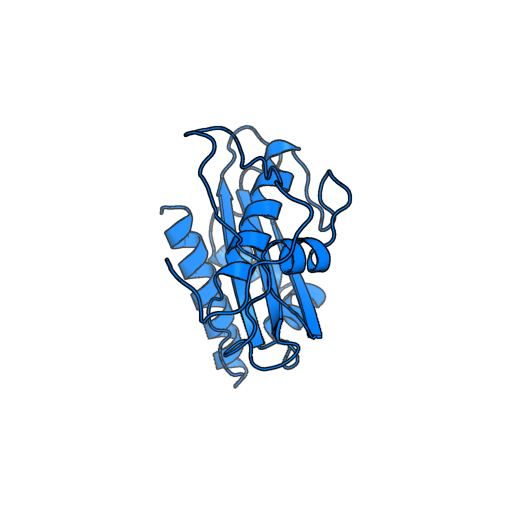ALA A CA 1
ATOM 1033 C C . ALA A 1 132 ? 14.897 8.344 -2.958 1.00 89.25 132 ALA A C 1
ATOM 1035 O O . ALA A 1 132 ? 15.182 8.446 -4.155 1.00 89.25 132 ALA A O 1
ATOM 1036 N N . ALA A 1 133 ? 15.010 9.382 -2.122 1.00 79.81 133 ALA A N 1
ATOM 1037 C CA . ALA A 1 133 ? 15.481 10.711 -2.543 1.00 79.81 133 ALA A CA 1
ATOM 1038 C C . ALA A 1 133 ? 16.983 10.755 -2.897 1.00 79.81 133 ALA A C 1
ATOM 1040 O O . ALA A 1 133 ? 17.415 11.539 -3.740 1.00 79.81 133 ALA A O 1
ATOM 1041 N N . SER A 1 134 ? 17.766 9.868 -2.292 1.00 64.12 134 SER A N 1
ATOM 1042 C CA . SER A 1 134 ? 19.125 9.457 -2.653 1.00 64.12 134 SER A CA 1
ATOM 1043 C C . SER A 1 134 ? 19.359 8.094 -1.982 1.00 64.12 134 SER A C 1
ATOM 1045 O O . SER A 1 134 ? 18.575 7.732 -1.105 1.00 64.12 134 SER A O 1
ATOM 1047 N N . SER A 1 135 ? 20.334 7.279 -2.411 1.00 52.06 135 SER A N 1
ATOM 1048 C CA . SER A 1 135 ? 20.518 5.934 -1.838 1.00 52.06 135 SER A CA 1
ATOM 1049 C C . SER A 1 135 ? 20.654 6.031 -0.317 1.00 52.06 135 SER A C 1
ATOM 1051 O O . SER A 1 135 ? 21.660 6.534 0.177 1.00 52.06 135 SER A O 1
ATOM 1053 N N . THR A 1 136 ? 19.663 5.536 0.418 1.00 49.72 136 THR A N 1
ATOM 1054 C CA . THR A 1 136 ? 19.556 5.563 1.886 1.00 49.72 136 THR A CA 1
ATOM 1055 C C . THR A 1 136 ? 20.595 4.678 2.587 1.00 49.72 136 THR A C 1
ATOM 1057 O O . THR A 1 136 ? 20.414 4.300 3.739 1.00 49.72 136 THR A O 1
ATOM 1060 N N . ALA A 1 137 ? 21.698 4.346 1.910 1.00 47.00 137 ALA A N 1
ATOM 1061 C CA . ALA A 1 137 ? 22.796 3.584 2.480 1.00 47.00 137 ALA A CA 1
ATOM 1062 C C . ALA A 1 137 ? 23.474 4.325 3.648 1.00 47.00 137 ALA A C 1
ATOM 1064 O O . ALA A 1 137 ? 24.007 3.653 4.518 1.00 47.00 137 ALA A O 1
ATOM 1065 N N . ASP A 1 138 ? 23.395 5.665 3.710 1.00 46.25 138 ASP A N 1
ATOM 1066 C CA . ASP A 1 138 ? 24.127 6.477 4.697 1.00 46.25 138 ASP A CA 1
ATOM 1067 C C . ASP A 1 138 ? 23.361 7.731 5.184 1.00 46.25 138 ASP A C 1
ATOM 1069 O O . ASP A 1 138 ? 23.887 8.844 5.144 1.00 46.25 138 ASP A O 1
ATOM 1073 N N . ALA A 1 139 ? 22.121 7.601 5.669 1.00 43.25 139 ALA A N 1
ATOM 1074 C CA . ALA A 1 139 ? 21.450 8.711 6.367 1.00 43.25 139 ALA A CA 1
ATOM 1075 C C . ALA A 1 139 ? 21.002 8.297 7.782 1.00 43.25 139 ALA A C 1
ATOM 1077 O O . ALA A 1 139 ? 20.013 7.575 7.917 1.00 43.25 139 ALA A O 1
ATOM 1078 N N . PRO A 1 140 ? 21.692 8.741 8.852 1.00 51.59 140 PRO A N 1
ATOM 1079 C CA . PRO A 1 140 ? 21.261 8.510 10.221 1.00 51.59 140 PRO A CA 1
ATOM 1080 C C . PRO A 1 140 ? 20.622 9.784 10.774 1.00 51.59 140 PRO A C 1
ATOM 1082 O O . PRO A 1 140 ? 21.359 10.639 11.240 1.00 51.59 140 PRO A O 1
ATOM 1085 N N . PHE A 1 141 ? 19.294 9.944 10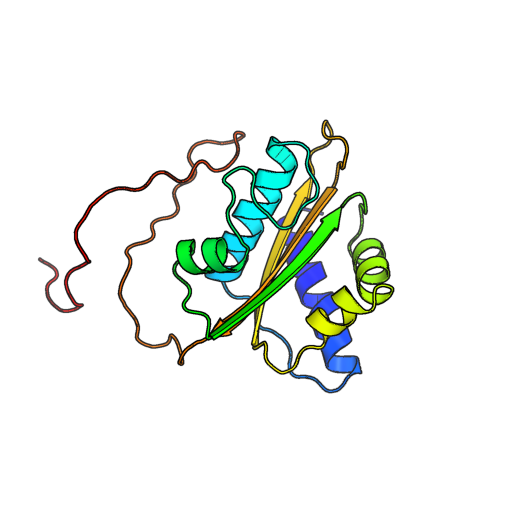.758 1.00 45.88 141 PHE A N 1
ATOM 1086 C CA . PHE A 1 141 ? 18.699 11.123 11.420 1.00 45.88 141 PHE A CA 1
ATOM 1087 C C . PHE A 1 141 ? 17.375 10.933 12.163 1.00 45.88 141 PHE A C 1
ATOM 1089 O O . PHE A 1 141 ? 16.794 11.934 12.559 1.00 45.88 141 PHE A O 1
ATOM 1096 N N . TYR A 1 142 ? 16.956 9.703 12.488 1.00 41.88 142 TYR A N 1
ATOM 1097 C CA . TYR A 1 142 ? 15.925 9.472 13.514 1.00 41.88 142 TYR A CA 1
ATOM 1098 C C . TYR A 1 142 ? 16.146 8.127 14.230 1.00 41.88 142 TYR A C 1
ATOM 1100 O O . TYR A 1 142 ? 16.295 7.091 13.580 1.00 41.88 142 TYR A O 1
ATOM 1108 N N . HIS A 1 143 ? 16.151 8.115 15.570 1.00 42.34 143 HIS A N 1
ATOM 1109 C CA . HIS A 1 143 ? 15.980 6.879 16.343 1.00 42.34 143 HIS A CA 1
ATOM 1110 C C . HIS A 1 143 ? 14.492 6.517 16.344 1.00 42.34 143 HIS A C 1
ATOM 1112 O O . HIS A 1 143 ? 13.704 7.074 17.104 1.00 42.34 143 HIS A O 1
ATOM 1118 N N . CYS A 1 144 ? 14.109 5.588 15.471 1.00 42.69 144 CYS A N 1
ATOM 1119 C CA . CYS A 1 144 ? 12.745 5.079 15.369 1.00 42.69 144 CYS A CA 1
ATOM 1120 C C . CYS A 1 144 ? 12.706 3.690 16.025 1.00 42.69 144 CYS A C 1
ATOM 1122 O O . CYS A 1 144 ? 13.041 2.692 15.391 1.00 42.69 144 CYS A O 1
ATOM 1124 N N . GLU A 1 145 ? 12.358 3.613 17.314 1.00 44.31 145 GLU A N 1
ATOM 1125 C CA . GLU A 1 145 ? 12.101 2.327 17.974 1.00 44.31 145 GLU A CA 1
ATOM 1126 C C . GLU A 1 145 ? 10.620 1.955 17.853 1.00 44.31 145 GLU A C 1
ATOM 1128 O O . GLU A 1 145 ? 9.738 2.612 18.405 1.00 44.31 145 GLU A O 1
ATOM 1133 N N . THR A 1 146 ? 10.328 0.857 17.155 1.00 38.97 146 THR A N 1
ATOM 1134 C CA . THR A 1 146 ? 8.989 0.260 17.150 1.00 38.97 146 THR A CA 1
ATOM 1135 C C . THR A 1 146 ? 8.791 -0.548 18.429 1.00 38.97 146 THR A C 1
ATOM 1137 O O . THR A 1 146 ? 9.470 -1.561 18.622 1.00 38.97 146 THR A O 1
ATOM 1140 N N . ARG A 1 147 ? 7.834 -0.170 19.286 1.00 40.53 147 ARG A N 1
ATOM 1141 C CA . ARG A 1 147 ? 7.414 -1.015 20.415 1.00 40.53 147 ARG A CA 1
ATOM 1142 C C . ARG A 1 147 ? 5.938 -1.374 20.310 1.00 40.53 147 ARG A C 1
ATOM 1144 O O . ARG A 1 147 ? 5.088 -0.505 20.156 1.00 40.53 147 ARG A O 1
ATOM 1151 N N . LEU A 1 148 ? 5.648 -2.673 20.406 1.00 39.72 148 LEU A N 1
ATOM 1152 C CA . LEU A 1 148 ? 4.289 -3.194 20.547 1.00 39.72 148 LEU A CA 1
ATOM 1153 C C . LEU A 1 148 ? 3.690 -2.631 21.839 1.00 39.72 148 LEU A C 1
ATOM 1155 O O . LEU A 1 148 ? 4.257 -2.848 22.910 1.00 39.72 148 LEU A O 1
ATOM 1159 N N . VAL A 1 149 ? 2.576 -1.904 21.735 1.00 44.84 149 VAL A N 1
ATOM 1160 C CA . VAL A 1 149 ? 1.958 -1.274 22.910 1.00 44.84 149 VAL A CA 1
ATOM 1161 C C . VAL A 1 149 ? 1.203 -2.300 23.755 1.00 44.84 149 VAL A C 1
ATOM 1163 O O . VAL A 1 149 ? 1.214 -2.159 24.965 1.00 44.84 149 VAL A O 1
ATOM 1166 N N . GLU A 1 150 ? 0.639 -3.361 23.164 1.00 38.28 150 GLU A N 1
ATOM 1167 C CA . GLU A 1 150 ? 0.149 -4.577 23.841 1.00 38.28 150 GLU A CA 1
ATOM 1168 C C . GLU A 1 150 ? -0.473 -5.545 22.807 1.00 38.28 150 GLU A C 1
ATOM 1170 O O . GLU A 1 150 ? -0.762 -5.135 21.680 1.00 38.28 150 GLU A O 1
ATOM 1175 N N . PRO A 1 151 ? -0.715 -6.828 23.138 1.00 38.78 151 PRO A N 1
ATOM 1176 C CA . PRO A 1 151 ? -1.453 -7.730 22.258 1.00 38.78 151 PRO A CA 1
ATOM 1177 C C . PRO A 1 151 ? -2.935 -7.318 22.174 1.00 38.78 151 PRO A C 1
ATOM 1179 O O . PRO A 1 151 ? -3.651 -7.374 23.171 1.00 38.78 151 PRO A O 1
ATOM 1182 N N . GLY A 1 152 ? -3.421 -6.964 20.979 1.00 43.88 152 GLY A N 1
ATOM 1183 C CA . GLY A 1 152 ? -4.863 -6.876 20.690 1.00 43.88 152 GLY A CA 1
ATOM 1184 C C . GLY A 1 152 ? -5.509 -5.485 20.723 1.00 43.88 152 GLY A C 1
ATOM 1185 O O . GLY A 1 152 ? -6.734 -5.397 20.680 1.00 43.88 152 GLY A O 1
ATOM 1186 N N . ARG A 1 153 ? -4.733 -4.398 20.761 1.00 49.88 153 ARG A N 1
ATOM 1187 C CA . ARG A 1 153 ? -5.211 -3.043 20.437 1.00 49.88 153 ARG A CA 1
ATOM 1188 C C . ARG A 1 153 ? -4.281 -2.437 19.392 1.00 49.88 153 ARG A C 1
ATOM 1190 O O . ARG A 1 153 ? -3.071 -2.611 19.507 1.00 49.88 153 ARG A O 1
ATOM 1197 N N . GLY A 1 154 ? -4.851 -1.799 18.370 1.00 47.72 154 GLY A N 1
ATOM 1198 C CA . GLY A 1 154 ? -4.124 -1.165 17.270 1.00 47.72 154 GLY A CA 1
ATOM 1199 C C . GLY A 1 154 ? -2.947 -0.298 17.731 1.00 47.72 154 GLY A C 1
ATOM 1200 O O . GLY A 1 154 ? -2.886 0.176 18.868 1.00 47.72 154 GLY A O 1
ATOM 1201 N N . LEU A 1 155 ? -1.967 -0.137 16.842 1.00 43.72 155 LEU A N 1
ATOM 1202 C CA . LEU A 1 155 ? -0.727 0.585 17.118 1.00 43.72 155 LEU A CA 1
ATOM 1203 C C . LEU A 1 155 ? -1.014 2.078 17.347 1.00 43.72 155 LEU A C 1
ATOM 1205 O O . LEU A 1 155 ? -1.263 2.812 16.396 1.00 43.72 155 LEU A O 1
ATOM 1209 N N . SER A 1 156 ? -0.919 2.555 18.590 1.00 41.53 156 SER A N 1
ATOM 1210 C CA . SER A 1 156 ? -0.825 3.992 18.872 1.00 41.53 156 SER A CA 1
ATOM 1211 C C . SER A 1 156 ? 0.646 4.418 18.871 1.00 41.53 156 SER A C 1
ATOM 1213 O O . SER A 1 156 ? 1.400 4.037 19.769 1.00 41.53 156 SER A O 1
ATOM 1215 N N . VAL A 1 157 ? 1.057 5.208 17.879 1.00 43.75 157 VAL A N 1
ATOM 1216 C CA . VAL A 1 157 ? 2.387 5.837 17.836 1.00 43.75 157 VAL A CA 1
ATOM 1217 C C . VAL A 1 157 ? 2.417 6.974 18.861 1.00 43.75 157 VAL A C 1
ATOM 1219 O O . VAL A 1 157 ? 1.609 7.898 18.775 1.00 43.75 157 VAL A O 1
ATOM 1222 N N . GLN A 1 158 ? 3.325 6.921 19.840 1.00 38.72 158 GLN A N 1
ATOM 1223 C CA . GLN A 1 158 ? 3.622 8.067 20.705 1.00 38.72 158 GLN A CA 1
ATOM 1224 C C . GLN A 1 158 ? 5.107 8.436 20.637 1.00 38.72 158 GLN A C 1
ATOM 1226 O O . GLN A 1 158 ? 5.980 7.587 20.798 1.00 38.72 158 GLN A O 1
ATOM 1231 N N . TRP A 1 159 ? 5.346 9.724 20.382 1.00 46.31 159 TRP A N 1
ATOM 1232 C CA . TRP A 1 159 ? 6.635 10.384 20.165 1.00 46.31 159 TRP A CA 1
ATOM 1233 C C . TRP A 1 159 ? 7.316 10.738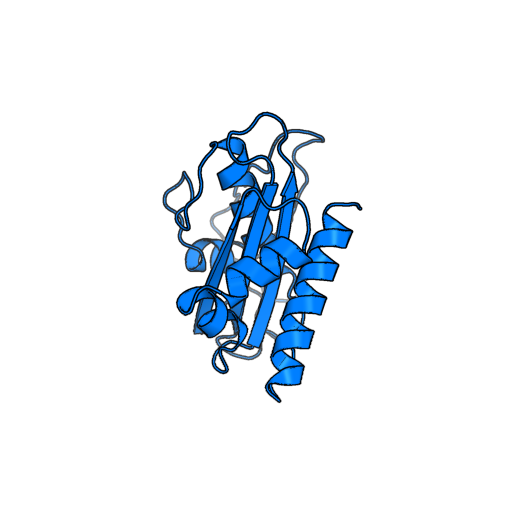 21.491 1.00 46.31 159 TRP A C 1
ATOM 1235 O O . TRP A 1 159 ? 6.618 11.194 22.395 1.00 46.31 159 TRP A O 1
ATOM 1245 N N . TRP A 1 160 ? 8.650 10.655 21.593 1.00 38.16 160 TRP A N 1
ATOM 1246 C CA . TRP A 1 160 ? 9.390 11.424 22.606 1.00 38.16 160 TRP A CA 1
ATOM 1247 C C . TRP A 1 160 ? 10.743 11.985 22.106 1.00 38.16 160 TRP A C 1
ATOM 1249 O O . TRP A 1 160 ? 11.623 11.232 21.702 1.00 38.16 160 TRP A O 1
ATOM 1259 N N . GLN A 1 161 ? 10.855 13.310 22.304 1.00 37.00 161 GLN A N 1
ATOM 1260 C CA . GLN A 1 161 ? 11.990 14.258 22.394 1.00 37.00 161 GLN A CA 1
ATOM 1261 C C . GLN A 1 161 ? 12.452 15.101 21.190 1.00 37.00 161 GLN A C 1
ATOM 1263 O O . GLN A 1 161 ? 12.647 14.628 20.079 1.00 37.00 161 GLN A O 1
ATOM 1268 N N . ASP A 1 162 ? 12.659 16.384 21.526 1.00 37.44 162 ASP A N 1
ATOM 1269 C CA . ASP A 1 162 ? 12.960 17.570 20.711 1.00 37.44 162 ASP A CA 1
ATOM 1270 C C . ASP A 1 162 ? 14.425 17.681 20.227 1.00 37.44 162 ASP A C 1
ATOM 1272 O O . ASP A 1 162 ? 14.844 18.755 19.796 1.00 37.44 162 ASP A O 1
ATOM 1276 N N . GLU A 1 163 ? 15.232 16.618 20.288 1.00 36.88 163 GLU A N 1
ATOM 1277 C CA . GLU A 1 163 ? 16.669 16.692 19.969 1.00 36.88 163 GLU A CA 1
ATOM 1278 C C . GLU A 1 163 ? 17.111 15.579 18.990 1.00 36.88 163 GLU A C 1
ATOM 1280 O O . GLU A 1 163 ? 16.759 14.411 19.180 1.00 36.88 163 GLU A O 1
ATOM 1285 N N . PRO A 1 164 ? 17.896 15.910 17.944 1.00 39.28 164 PRO A N 1
ATOM 1286 C CA . PRO A 1 164 ? 18.435 14.939 16.992 1.00 39.28 164 PRO A CA 1
ATOM 1287 C C . PRO A 1 164 ? 19.521 14.048 17.621 1.00 39.28 164 PRO A C 1
ATOM 1289 O O . PRO A 1 164 ? 20.274 14.470 18.497 1.00 39.28 164 PRO A O 1
ATOM 1292 N N . CYS A 1 165 ? 19.629 12.801 17.154 1.00 39.75 165 CYS A N 1
ATOM 1293 C CA . CYS A 1 165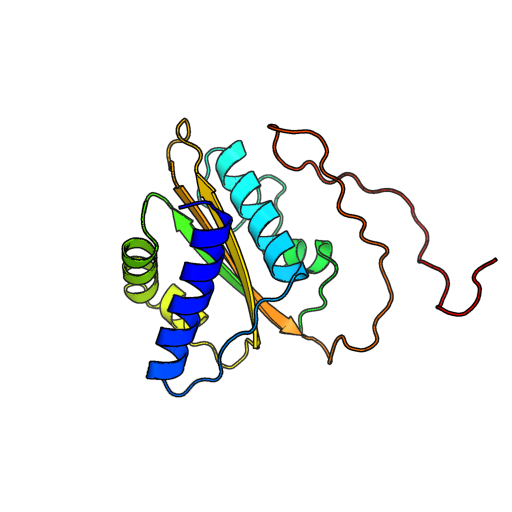 ? 20.578 11.813 17.677 1.00 39.75 165 CYS A CA 1
ATOM 1294 C C . CYS A 1 165 ? 22.043 12.226 17.422 1.00 39.75 165 CYS A C 1
ATOM 1296 O O . CYS A 1 165 ? 22.342 12.757 16.348 1.00 39.75 165 CYS A O 1
ATOM 1298 N N . PRO A 1 166 ? 22.980 11.964 18.356 1.00 36.12 166 PRO A N 1
ATOM 1299 C CA . PRO A 1 166 ? 24.388 12.275 18.140 1.00 36.12 166 PRO A CA 1
ATOM 1300 C C . PRO A 1 166 ? 24.967 11.403 17.018 1.00 36.12 166 PRO A C 1
ATOM 1302 O O . PRO A 1 166 ? 24.632 10.226 16.880 1.00 36.12 166 PRO A O 1
ATOM 1305 N N . ALA A 1 167 ? 25.841 12.001 16.205 1.00 36.03 167 ALA A N 1
ATOM 1306 C CA . ALA A 1 167 ? 26.494 11.333 15.087 1.00 36.03 167 ALA A CA 1
ATOM 1307 C C . ALA A 1 167 ? 27.242 10.069 15.546 1.00 36.03 167 ALA A C 1
ATOM 1309 O O . ALA A 1 167 ? 27.874 10.047 16.604 1.00 36.03 167 ALA A O 1
ATOM 1310 N N . SER A 1 168 ? 27.197 9.018 14.726 1.00 39.06 168 SER A N 1
ATOM 1311 C CA . SER A 1 168 ? 27.896 7.755 14.966 1.00 39.06 168 SER A CA 1
ATOM 1312 C C . SER A 1 168 ? 29.389 7.990 15.232 1.00 39.06 168 SER A C 1
ATOM 1314 O O . SER A 1 168 ? 30.128 8.366 14.32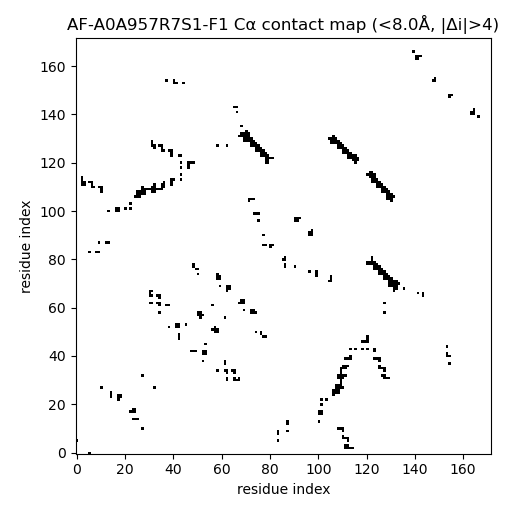0 1.00 39.06 168 SER A O 1
ATOM 1316 N N . GLY A 1 169 ? 29.835 7.761 16.468 1.00 38.34 169 GLY A N 1
ATOM 1317 C CA . GLY A 1 169 ? 31.243 7.918 16.845 1.00 38.34 169 GLY A CA 1
ATOM 1318 C C . GLY A 1 169 ? 31.521 8.004 18.344 1.00 38.34 169 GLY A C 1
ATOM 1319 O O . GLY A 1 169 ? 32.638 7.713 18.755 1.00 38.34 169 GLY A O 1
ATOM 1320 N N . GLU A 1 170 ? 30.525 8.323 19.168 1.00 34.31 170 GLU A N 1
ATOM 1321 C CA . GLU A 1 170 ? 30.674 8.338 20.626 1.00 34.31 170 GLU A CA 1
ATOM 1322 C C . GLU A 1 170 ? 29.634 7.408 21.258 1.00 34.31 170 GLU A C 1
ATOM 1324 O O . GLU A 1 170 ? 28.494 7.784 21.513 1.00 34.31 170 GLU A O 1
ATOM 1329 N N . ILE A 1 171 ? 30.031 6.154 21.473 1.00 30.72 171 ILE A N 1
ATOM 1330 C CA . ILE A 1 171 ? 29.370 5.263 22.432 1.00 30.72 171 ILE A CA 1
ATOM 1331 C C . ILE A 1 171 ? 30.185 5.377 23.733 1.00 30.72 171 ILE A C 1
ATOM 1333 O O . ILE A 1 171 ? 31.416 5.343 23.633 1.00 30.72 171 ILE A O 1
ATOM 1337 N N . PRO A 1 172 ? 29.570 5.539 24.920 1.00 39.88 172 PRO A N 1
ATOM 1338 C CA . PRO A 1 172 ? 30.295 5.409 26.184 1.00 39.88 172 PRO A CA 1
ATOM 1339 C C . PRO A 1 172 ? 30.91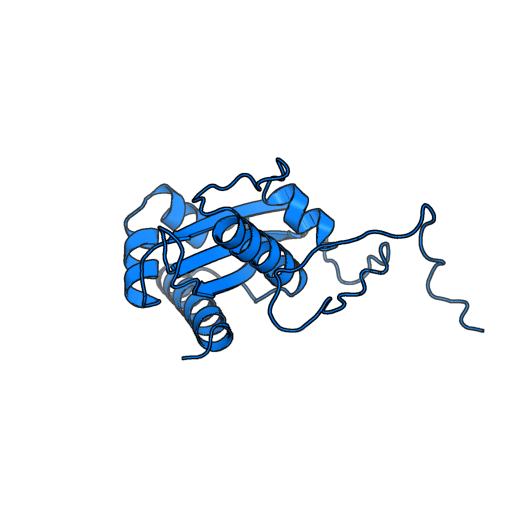2 4.015 26.371 1.00 39.88 172 PRO A C 1
ATOM 1341 O O . PRO A 1 172 ? 30.300 3.017 25.923 1.00 39.88 172 PRO A O 1
#

Nearest PDB structures (foldseek):
  4d53-assembly2_B  TM=9.471E-01  e=2.285E-09  Borreliella burgdorferi B31
  4ifa-assembly1_A  TM=9.577E-01  e=3.656E-08  Bacillus anthracis str. Ames
  4h0a-assembly2_B  TM=9.138E-01  e=1.562E-07  Staphylococcus aureus subsp. aureus Mu50
  4h0a-assembly1_A  TM=9.160E-01  e=3.229E-07  Staphylococcus aureus subsp. aureus Mu50
  6imf-assembly1_A  TM=6.630E-01  e=2.712E-04  Protobothrops flavoviridis

Solvent-accessible surface area (backbone atoms only — not comparable to full-atom values): 10219 Å² total; per-residue (Å²): 131,56,53,70,58,50,23,55,47,44,55,50,53,51,31,50,55,19,48,78,67,77,39,81,61,58,52,82,35,73,36,31,24,48,24,12,38,55,48,27,45,46,30,53,78,68,62,50,91,71,78,57,42,95,88,69,42,43,64,64,52,37,26,43,73,39,76,40,67,58,68,38,70,50,71,49,75,50,61,57,48,92,43,62,68,58,43,49,49,54,38,57,74,32,70,70,48,34,50,60,69,63,41,82,77,44,53,33,29,9,50,19,49,43,77,42,83,89,37,95,47,36,25,33,34,20,36,26,34,27,17,66,63,56,85,76,86,82,71,90,77,74,92,82,81,89,71,86,87,56,95,90,58,80,89,78,90,80,88,88,79,99,67,78,73,81,73,94,83,78,78,135

Secondary structure (DSSP, 8-state):
--HHHHHHHHHHHHHHHHHHTTPPPPPB-HHHHHHHHHHHHHHHHTT---SS-TTS--HHHHHHHTT--EEEEEEEEEES--SHHHHHHHHHHSHHHHHHHT-SS--EEEEEEEE-TTSSSSEEEEEEEEEESS-GGG------------TTS--------SSPPPPTT---

Sequence (172 aa):
PSDEALDAAVLTRINEQRALNMLAPYPSQAQLVQAARRHVHDMADNDVFTHTGSDGSTAAQRIAEACYEAAWTSEIIGWGFPTVDAMMGWWLDSDTHRQTILNVSLEEMGVAYLRQPDSSFTHYWTVTFAKAASSTADAPFYHCETRLVEPGRGLSVQWWQDEPCPASGEIP

Mean predicted aligned error: 8.94 Å

Radius of gyration: 16.72 Å; Cα contacts (8 Å, |Δi|>4): 276; chains: 1; bounding box: 49×36×45 Å

Foldseek 3Di:
DDQVVQQVVLLVVLQVLLVVVVHHRAAADDLQQQLFQLQQLQCLVVLHDDQQGPVRDHSVRSSVVSVAAFPDKDKDKDFQDPHSVVRSVVLCVDPVSVCVSNPRQWRHKHKGWDADCPGPGRIMIMMMTGDGPDPVPDDQWDDDDDDDPDPPHGDDDDDDDDDTDDPPDDDD

pLDDT: mean 82.87, std 22.63, range [30.72, 98.81]